Protein AF-A0A1N7RWK7-F1 (afdb_monomer_lite)

pLDDT: mean 88.1, std 8.02, range [60.34, 97.25]

Foldseek 3Di:
DKKKFKFADPDDPDDGDPHGQDIFDDFDADPVRDDDDPLRRLLVSLVVCVVPDFGAARPDQKMKIFMWDQDPVGIDGAKMWIWGHDPQWIKIWIQGPVRDIDTDGIDGHDSPHHPSRVVSSRSVSVVVVVD

Secondary structure (DSSP, 8-state):
-EEEEEEEESSTTSPP-SS-SEEEEE----TT-PPPPHHHHHHHHHHHHHTT---PPPSSSEEEEEEEEEETTEEEEEEEEEEEEETTEEEEEEEETTS-EEEEEEEE--TT--HHHHHHHHHHHHHHTT-

Structure (mmCIF, N/CA/C/O backbone):
data_AF-A0A1N7RWK7-F1
#
_entry.id   AF-A0A1N7RWK7-F1
#
loop_
_atom_site.group_PDB
_atom_site.id
_atom_site.type_symbol
_atom_site.label_atom_id
_atom_site.label_alt_id
_atom_site.label_comp_id
_atom_site.label_asym_id
_atom_site.label_entity_id
_atom_site.label_seq_id
_atom_site.pdbx_PDB_ins_code
_atom_site.Cartn_x
_atom_site.Cartn_y
_atom_site.Cartn_z
_atom_site.occupancy
_atom_site.B_iso_or_equiv
_atom_site.auth_seq_id
_atom_site.auth_comp_id
_atom_site.auth_asym_id
_atom_site.auth_atom_id
_atom_site.pdbx_PDB_model_num
ATOM 1 N N . MET A 1 1 ? -11.483 9.730 5.521 1.00 91.81 1 MET A N 1
ATOM 2 C CA . MET A 1 1 ? -11.182 9.008 4.271 1.00 91.81 1 MET A CA 1
ATOM 3 C C . MET A 1 1 ? -9.738 8.568 4.330 1.00 91.81 1 MET A C 1
ATOM 5 O O . MET A 1 1 ? -8.939 9.294 4.916 1.00 91.81 1 MET A O 1
ATOM 9 N N . LEU A 1 2 ? -9.436 7.384 3.822 1.00 95.75 2 LEU A N 1
ATOM 10 C CA . LEU A 1 2 ? -8.087 6.860 3.694 1.00 95.75 2 LEU A CA 1
ATOM 11 C C . LEU A 1 2 ? -7.597 7.116 2.265 1.00 95.75 2 LEU A C 1
ATOM 13 O O . LEU A 1 2 ? -8.353 6.895 1.321 1.00 95.75 2 LEU A O 1
ATOM 17 N N . THR A 1 3 ? -6.346 7.536 2.127 1.00 96.81 3 THR A N 1
ATOM 18 C CA . THR A 1 3 ? -5.666 7.698 0.839 1.00 96.81 3 THR A CA 1
ATOM 19 C C . THR A 1 3 ? -4.391 6.862 0.873 1.00 96.81 3 THR A C 1
ATOM 21 O O . THR A 1 3 ? -3.578 7.011 1.788 1.00 96.81 3 THR A O 1
ATOM 24 N N . ILE A 1 4 ? -4.228 5.970 -0.100 1.00 97.12 4 ILE A N 1
ATOM 25 C CA . ILE A 1 4 ? -3.063 5.103 -0.283 1.00 97.12 4 ILE A CA 1
ATOM 26 C C . ILE A 1 4 ? -2.368 5.576 -1.557 1.00 97.12 4 ILE A C 1
ATOM 28 O O . ILE A 1 4 ? -2.813 5.275 -2.662 1.00 97.12 4 ILE A O 1
ATOM 32 N N . ALA A 1 5 ? -1.302 6.353 -1.400 1.00 95.81 5 ALA A N 1
ATOM 33 C CA . ALA A 1 5 ? -0.538 6.890 -2.518 1.00 95.81 5 ALA A CA 1
ATOM 34 C C . ALA A 1 5 ? 0.744 6.076 -2.699 1.00 95.81 5 ALA A C 1
ATOM 36 O O . ALA A 1 5 ? 1.543 5.973 -1.765 1.00 95.81 5 ALA A O 1
ATOM 37 N N . ILE A 1 6 ? 0.929 5.497 -3.883 1.00 94.94 6 ILE A N 1
ATOM 38 C CA . ILE A 1 6 ? 2.100 4.692 -4.230 1.00 94.94 6 ILE A CA 1
ATOM 39 C C . ILE A 1 6 ? 3.021 5.537 -5.101 1.00 94.94 6 ILE A C 1
ATOM 41 O O . ILE A 1 6 ? 2.599 6.057 -6.128 1.00 94.94 6 ILE A O 1
ATOM 45 N N . TYR A 1 7 ? 4.272 5.677 -4.685 1.00 93.25 7 TYR A N 1
ATOM 46 C CA . TYR A 1 7 ? 5.302 6.463 -5.353 1.00 93.25 7 TYR A CA 1
ATOM 47 C C . TYR A 1 7 ? 6.438 5.560 -5.780 1.00 93.25 7 TYR A C 1
ATOM 49 O O . TYR A 1 7 ? 6.958 4.809 -4.959 1.00 93.25 7 TYR A O 1
ATOM 57 N N . ASP A 1 8 ? 6.862 5.696 -7.023 1.00 88.50 8 ASP A N 1
ATOM 58 C CA . ASP A 1 8 ? 8.070 5.048 -7.509 1.00 88.50 8 ASP A CA 1
ATOM 59 C C . ASP A 1 8 ? 9.330 5.746 -6.963 1.00 88.50 8 ASP A C 1
ATOM 61 O O . ASP A 1 8 ? 9.288 6.936 -6.607 1.00 88.50 8 ASP A O 1
ATOM 65 N N . ARG A 1 9 ? 10.436 5.001 -6.835 1.00 81.94 9 ARG A N 1
ATOM 66 C CA . ARG A 1 9 ? 11.719 5.524 -6.353 1.00 81.94 9 ARG A CA 1
ATOM 67 C C . ARG A 1 9 ? 12.916 4.863 -7.014 1.00 81.94 9 ARG A C 1
ATOM 69 O O . ARG A 1 9 ? 13.043 3.649 -7.026 1.00 81.94 9 ARG A O 1
ATOM 76 N N . ASP A 1 10 ? 13.903 5.680 -7.354 1.00 72.94 10 ASP A N 1
ATOM 77 C CA . ASP A 1 10 ? 15.186 5.175 -7.843 1.00 72.94 10 ASP A CA 1
ATOM 78 C C . ASP A 1 10 ? 15.992 4.435 -6.752 1.00 72.94 10 ASP A C 1
ATOM 80 O O . ASP A 1 10 ? 16.758 3.518 -7.060 1.00 72.94 10 ASP A O 1
ATOM 84 N N . ASP A 1 11 ? 15.839 4.807 -5.470 1.00 68.25 11 ASP A N 1
ATOM 85 C CA . ASP A 1 11 ? 16.598 4.224 -4.359 1.00 68.25 11 ASP A CA 1
ATOM 86 C C . ASP A 1 11 ? 15.897 4.246 -2.980 1.00 68.25 11 ASP A C 1
ATOM 88 O O . ASP A 1 11 ? 14.993 5.034 -2.675 1.00 68.25 11 ASP A O 1
ATOM 92 N N . LEU A 1 12 ? 16.368 3.361 -2.091 1.00 64.81 12 LEU A N 1
ATOM 93 C CA . LEU A 1 12 ? 15.988 3.327 -0.678 1.00 64.81 12 LEU A CA 1
ATOM 94 C C . LEU A 1 12 ? 16.592 4.518 0.074 1.00 64.81 12 LEU A C 1
ATOM 96 O O . LEU A 1 12 ? 17.748 4.489 0.489 1.00 64.81 12 LEU A O 1
ATOM 100 N N . GLY A 1 13 ? 15.774 5.540 0.306 1.00 60.34 13 GLY A N 1
ATOM 101 C CA . GLY A 1 13 ? 16.172 6.747 1.034 1.00 60.34 13 GLY A CA 1
ATOM 102 C C . GLY A 1 13 ? 16.034 8.022 0.210 1.00 60.34 13 GLY A C 1
ATOM 103 O O . GLY A 1 13 ? 15.968 9.100 0.799 1.00 60.34 13 GLY A O 1
ATOM 104 N N . GLY A 1 14 ? 15.884 7.900 -1.112 1.00 60.62 14 GLY A N 1
ATOM 105 C CA . GLY A 1 14 ? 15.494 9.001 -1.982 1.00 60.62 14 GLY A CA 1
ATOM 106 C C . GLY A 1 14 ? 14.145 9.597 -1.588 1.00 60.62 14 GLY A C 1
ATOM 107 O O . GLY A 1 14 ? 13.316 8.958 -0.927 1.00 60.62 14 GLY A O 1
ATOM 108 N N . ASN A 1 15 ? 13.901 10.844 -1.979 1.00 65.25 15 ASN A N 1
ATOM 109 C CA . ASN A 1 15 ? 12.556 11.400 -1.871 1.00 65.25 15 ASN A CA 1
ATOM 110 C C . ASN A 1 15 ? 11.641 10.662 -2.860 1.00 65.25 15 ASN A C 1
ATOM 112 O O . ASN A 1 15 ? 12.094 10.330 -3.954 1.00 65.25 15 ASN A O 1
ATOM 116 N N . PRO A 1 16 ? 10.376 10.383 -2.495 1.00 66.31 16 PRO A N 1
ATOM 117 C CA . PRO A 1 16 ? 9.433 9.825 -3.455 1.00 66.31 16 PRO A CA 1
ATOM 118 C C . PRO A 1 16 ? 9.324 10.756 -4.665 1.00 66.31 16 PRO A C 1
ATOM 120 O O . PRO A 1 16 ? 9.510 11.971 -4.520 1.00 66.31 16 PRO A O 1
ATOM 123 N N . SER A 1 17 ? 9.012 10.192 -5.835 1.00 67.94 17 SER A N 1
ATOM 124 C CA . SER A 1 17 ? 8.668 10.978 -7.018 1.00 67.94 17 SER A CA 1
ATOM 125 C C . SER A 1 17 ? 7.675 12.094 -6.664 1.00 67.94 17 SER A C 1
ATOM 127 O O . SER A 1 17 ? 6.836 11.954 -5.770 1.00 67.94 17 SER A O 1
ATOM 129 N N . HIS A 1 18 ? 7.762 13.231 -7.359 1.00 71.75 18 HIS A N 1
ATOM 130 C CA . HIS A 1 18 ? 6.834 14.340 -7.112 1.00 71.75 18 HIS A CA 1
ATOM 131 C C . HIS A 1 18 ? 5.370 13.940 -7.372 1.00 71.75 18 HIS A C 1
ATOM 133 O O . HIS A 1 18 ? 4.474 14.442 -6.692 1.00 71.75 18 HIS A O 1
ATOM 139 N N . GLU A 1 19 ? 5.139 13.012 -8.304 1.00 85.56 19 GLU A N 1
ATOM 140 C CA . GLU A 1 19 ? 3.819 12.482 -8.649 1.00 85.56 19 GLU A CA 1
ATOM 141 C C . GLU A 1 19 ? 3.714 10.997 -8.271 1.00 85.56 19 GLU A C 1
ATOM 143 O O . GLU A 1 19 ? 4.652 10.238 -8.535 1.00 85.56 19 GLU A O 1
ATOM 148 N N . PRO A 1 20 ? 2.607 10.565 -7.639 1.00 90.69 20 PRO A N 1
ATOM 149 C CA . PRO A 1 20 ? 2.390 9.156 -7.340 1.00 90.69 20 PRO A CA 1
ATOM 150 C C . PRO A 1 20 ? 2.168 8.356 -8.629 1.00 90.69 20 PRO A C 1
ATOM 152 O O . PRO A 1 20 ? 1.512 8.826 -9.557 1.00 90.69 20 PRO A O 1
ATOM 155 N N . LEU A 1 21 ? 2.655 7.115 -8.649 1.00 91.75 21 LEU A N 1
ATOM 156 C CA . LEU A 1 21 ? 2.344 6.123 -9.679 1.00 91.75 21 LEU A CA 1
ATOM 157 C C . LEU A 1 21 ? 0.835 5.852 -9.729 1.00 91.75 21 LEU A C 1
ATOM 159 O O . LEU A 1 21 ? 0.236 5.766 -10.799 1.00 91.75 21 LEU A O 1
ATOM 163 N N . CYS A 1 22 ? 0.219 5.735 -8.554 1.00 94.56 22 CYS A N 1
ATOM 164 C CA . CYS A 1 22 ? -1.226 5.693 -8.406 1.00 94.56 22 CYS A CA 1
ATOM 165 C C . CYS A 1 22 ? -1.652 6.137 -7.007 1.00 94.56 22 CYS A C 1
ATOM 167 O O . CYS A 1 22 ? -0.904 6.018 -6.032 1.00 94.56 22 CYS A O 1
ATOM 169 N N . GLU A 1 23 ? -2.894 6.594 -6.904 1.00 95.50 23 GLU A N 1
ATOM 170 C CA . GLU A 1 23 ? -3.531 6.936 -5.641 1.00 95.50 23 GLU A CA 1
ATOM 171 C C . GLU A 1 23 ? -4.877 6.220 -5.536 1.00 95.50 23 G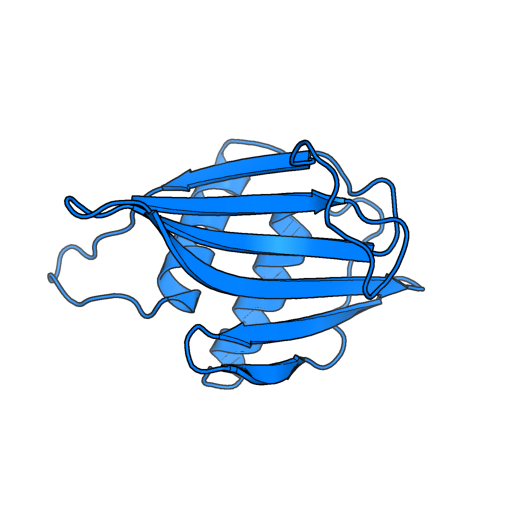LU A C 1
ATOM 173 O O . GLU A 1 23 ? -5.691 6.258 -6.459 1.00 95.50 23 GLU A O 1
ATOM 178 N N . VAL A 1 24 ? -5.095 5.544 -4.409 1.00 96.50 24 VAL A N 1
ATOM 179 C CA . VAL A 1 24 ? -6.348 4.855 -4.099 1.00 96.50 24 VAL A CA 1
ATOM 180 C C . VAL A 1 24 ? -6.978 5.528 -2.893 1.00 96.50 24 VAL A C 1
ATOM 182 O O . VAL A 1 24 ? -6.416 5.517 -1.796 1.00 96.50 24 VAL A O 1
ATOM 185 N N . GLU A 1 25 ? -8.166 6.090 -3.084 1.00 95.44 25 GLU A N 1
ATOM 186 C CA . GLU A 1 25 ? -8.942 6.699 -2.010 1.00 95.44 25 GLU A CA 1
ATOM 187 C C . GLU A 1 25 ? -10.145 5.836 -1.646 1.00 95.44 25 GLU A C 1
ATOM 189 O O . GLU A 1 25 ? -10.879 5.349 -2.507 1.00 95.44 25 GLU A O 1
ATOM 194 N N . GLY A 1 26 ? -10.368 5.649 -0.348 1.00 93.88 26 GLY A N 1
ATOM 195 C CA . GLY A 1 26 ? -11.448 4.801 0.127 1.00 93.88 26 GLY A CA 1
ATOM 196 C C . GLY A 1 26 ? -11.738 4.941 1.612 1.00 93.88 26 GLY A C 1
ATOM 197 O O . GLY A 1 26 ? -11.039 5.604 2.375 1.00 93.88 26 GLY A O 1
ATOM 198 N N . CYS A 1 27 ? -12.832 4.327 2.035 1.00 91.62 27 CYS A N 1
ATOM 199 C CA . CYS A 1 27 ? -13.223 4.222 3.432 1.00 91.62 27 CYS A CA 1
ATOM 200 C C . CYS A 1 27 ? -14.007 2.925 3.586 1.00 91.62 27 CYS A C 1
ATOM 202 O O . CYS A 1 27 ? -14.903 2.659 2.781 1.00 91.62 27 CYS A O 1
ATOM 204 N N . VAL A 1 28 ? -13.693 2.137 4.611 1.00 91.94 28 VAL A N 1
ATOM 205 C CA . VAL A 1 28 ? -14.406 0.887 4.882 1.00 91.94 28 VAL A CA 1
ATOM 206 C C . VAL A 1 28 ? -14.977 0.946 6.287 1.00 91.94 28 VAL A C 1
ATOM 208 O O . VAL A 1 28 ? -14.267 1.167 7.264 1.00 91.94 28 VAL A O 1
ATOM 211 N N . VAL A 1 29 ? -16.289 0.743 6.385 1.00 88.25 29 VAL A N 1
ATOM 212 C CA . VAL A 1 29 ? -17.021 0.734 7.652 1.00 88.25 29 VAL A CA 1
ATOM 213 C C . VAL A 1 29 ? -17.732 -0.605 7.771 1.00 88.25 29 VAL A C 1
ATOM 215 O O . VAL A 1 29 ? -18.458 -1.003 6.861 1.00 88.25 29 VAL A O 1
ATOM 218 N N . ARG A 1 30 ? -17.521 -1.315 8.884 1.00 88.00 30 ARG A N 1
ATOM 219 C CA . ARG A 1 30 ? -18.242 -2.561 9.157 1.00 88.00 30 ARG A CA 1
ATOM 220 C C . ARG A 1 30 ? -19.694 -2.259 9.533 1.00 88.00 30 ARG A C 1
ATOM 222 O O . ARG A 1 30 ? -19.971 -1.279 10.225 1.00 88.00 30 ARG A O 1
ATOM 229 N N . HIS A 1 31 ? -20.619 -3.124 9.118 1.00 88.12 31 HIS A N 1
ATOM 230 C CA . HIS A 1 31 ? -22.046 -2.985 9.441 1.00 88.12 31 HIS A CA 1
ATOM 231 C C . HIS A 1 31 ? -22.341 -3.067 10.946 1.00 88.12 31 HIS A C 1
ATOM 233 O O . HIS A 1 31 ? -23.294 -2.450 11.410 1.00 88.12 31 HIS A O 1
ATOM 239 N N . ASP A 1 32 ? -21.520 -3.797 11.702 1.00 90.56 32 ASP A N 1
ATOM 240 C CA . ASP A 1 32 ? -21.608 -3.912 13.163 1.00 90.56 32 ASP A CA 1
ATOM 241 C C . ASP A 1 32 ? -21.054 -2.681 13.908 1.00 90.56 32 ASP A C 1
ATOM 243 O O . ASP A 1 32 ? -21.147 -2.599 15.132 1.00 90.56 32 ASP A O 1
ATOM 247 N N . GLY A 1 33 ? -20.481 -1.713 13.184 1.00 81.75 33 GLY A N 1
ATOM 248 C CA . GLY A 1 33 ? -19.868 -0.513 13.745 1.00 81.75 33 GLY A CA 1
ATOM 249 C C . GLY A 1 33 ? -18.492 -0.736 14.380 1.00 81.75 33 GLY A C 1
ATOM 250 O O . GLY A 1 33 ? -17.897 0.231 14.867 1.00 81.75 33 GLY A O 1
ATOM 251 N N . GLN A 1 34 ? -17.949 -1.959 14.366 1.00 87.44 34 GLN A N 1
ATOM 252 C CA . GLN A 1 34 ? -16.600 -2.214 14.858 1.00 87.44 34 GLN A CA 1
ATOM 253 C C . GLN A 1 34 ? -15.577 -1.566 13.919 1.00 87.44 34 GLN A C 1
ATOM 255 O O . GLN A 1 34 ? -15.643 -1.684 12.693 1.00 87.44 34 GLN A O 1
ATOM 260 N N . ARG A 1 35 ? -14.608 -0.857 14.504 1.00 86.44 35 ARG A N 1
ATOM 261 C CA . ARG A 1 35 ? -13.537 -0.222 13.735 1.00 86.44 35 ARG A CA 1
ATOM 262 C C . ARG A 1 35 ? -12.528 -1.269 13.278 1.00 86.44 35 ARG A C 1
ATOM 264 O O . ARG A 1 35 ? -12.114 -2.108 14.073 1.00 86.44 35 ARG A O 1
ATOM 271 N N . LEU A 1 36 ? -12.138 -1.170 12.012 1.00 90.88 36 LEU A N 1
ATOM 272 C CA . LEU A 1 36 ? -10.982 -1.871 11.463 1.00 90.88 36 LEU A CA 1
ATOM 273 C C . LEU A 1 36 ? -9.698 -1.248 12.023 1.00 90.88 36 LEU A C 1
ATOM 275 O O . LEU A 1 36 ? -9.652 -0.035 12.267 1.00 90.88 36 LEU A O 1
ATOM 279 N N . SER A 1 37 ? -8.658 -2.060 12.202 1.00 90.50 37 SER A N 1
ATOM 280 C CA . SER A 1 37 ? -7.299 -1.538 12.348 1.00 90.50 37 SER A CA 1
ATOM 281 C C . SER A 1 37 ? -6.879 -0.799 11.070 1.00 90.50 37 SER A C 1
ATOM 283 O O . SER A 1 37 ? -7.505 -0.940 10.016 1.00 90.50 37 SER A O 1
ATOM 285 N N . LEU A 1 38 ? -5.806 -0.003 11.140 1.00 90.31 38 LEU A N 1
ATOM 286 C CA . LEU A 1 38 ? -5.307 0.716 9.965 1.00 90.31 38 LEU A CA 1
ATOM 287 C C . LEU A 1 38 ? -4.975 -0.249 8.819 1.00 90.31 38 LEU A C 1
ATOM 289 O O . LEU A 1 38 ? -5.412 -0.029 7.693 1.00 90.31 38 LEU A O 1
ATOM 293 N N . LEU A 1 39 ? -4.231 -1.319 9.110 1.00 91.69 39 LEU A N 1
ATOM 294 C CA . LEU A 1 39 ? -3.825 -2.294 8.102 1.00 91.69 39 LEU A CA 1
ATOM 295 C C . LEU A 1 39 ? -5.014 -3.103 7.581 1.00 91.69 39 LEU A C 1
ATOM 297 O O . LEU A 1 39 ? -5.093 -3.349 6.380 1.00 91.69 39 LEU A O 1
ATOM 301 N N . GLU A 1 40 ? -5.977 -3.455 8.437 1.00 93.56 40 GLU A N 1
ATOM 302 C CA . GLU A 1 40 ? -7.213 -4.105 7.992 1.00 93.56 40 GLU A CA 1
ATOM 303 C C . GLU A 1 40 ? -8.030 -3.206 7.046 1.00 93.56 40 GLU A C 1
ATOM 305 O O . GLU A 1 40 ? -8.557 -3.686 6.042 1.00 93.56 40 GLU A O 1
ATOM 310 N N . GLU A 1 41 ? -8.130 -1.903 7.337 1.00 94.81 41 GLU A N 1
ATOM 311 C CA . GLU A 1 41 ? -8.821 -0.939 6.472 1.00 94.81 41 GLU A CA 1
ATOM 312 C C . GLU A 1 41 ? -8.094 -0.771 5.132 1.00 94.81 41 GLU A C 1
ATOM 314 O O . GLU A 1 41 ? -8.732 -0.863 4.085 1.00 94.81 41 GLU A O 1
ATOM 319 N N . VAL A 1 42 ? -6.764 -0.609 5.151 1.00 95.31 42 VAL A N 1
ATOM 320 C CA . VAL A 1 42 ? -5.917 -0.560 3.944 1.00 95.31 42 VAL A CA 1
ATOM 321 C C . VAL A 1 42 ? -6.121 -1.814 3.093 1.00 95.31 42 VAL A C 1
ATOM 323 O O . VAL A 1 42 ? -6.370 -1.709 1.894 1.00 95.31 42 VAL A O 1
ATOM 326 N N . CYS A 1 43 ? -6.073 -2.995 3.717 1.00 95.88 43 CYS A N 1
ATOM 327 C CA . CYS A 1 43 ? -6.278 -4.282 3.056 1.00 95.88 43 CYS A CA 1
ATOM 328 C C . CYS A 1 43 ? -7.622 -4.315 2.322 1.00 95.88 43 CYS A C 1
ATOM 330 O O . CYS A 1 43 ? -7.674 -4.638 1.138 1.00 95.88 43 CYS A O 1
ATOM 332 N N . LYS A 1 44 ? -8.705 -3.902 2.989 1.00 96.12 44 LYS A N 1
ATOM 333 C CA . LYS A 1 44 ? -10.046 -3.893 2.391 1.00 96.12 44 LYS A CA 1
ATOM 334 C C . LYS A 1 44 ? -10.195 -2.868 1.270 1.00 96.12 44 LYS A C 1
ATOM 336 O O . LYS A 1 44 ? -10.822 -3.181 0.262 1.00 96.12 44 LYS A O 1
ATOM 341 N N . VAL A 1 45 ? -9.612 -1.677 1.412 1.00 96.50 45 VAL A N 1
ATOM 342 C CA . VAL A 1 45 ? -9.613 -0.663 0.345 1.00 96.50 45 VAL A CA 1
ATOM 343 C C . VAL A 1 45 ? -8.887 -1.183 -0.899 1.00 96.50 45 VAL A C 1
ATOM 345 O O . VAL A 1 45 ? -9.409 -1.046 -2.003 1.00 96.50 45 VAL A O 1
ATOM 348 N N . LEU A 1 46 ? -7.728 -1.825 -0.731 1.00 97.25 46 LEU A N 1
ATOM 349 C CA . LEU A 1 46 ? -6.971 -2.404 -1.843 1.00 97.25 46 LEU A CA 1
ATOM 350 C C . LEU A 1 46 ? -7.692 -3.595 -2.483 1.00 97.25 46 LEU A C 1
ATOM 352 O O . LEU A 1 46 ? -7.748 -3.666 -3.704 1.00 97.25 46 LEU A O 1
ATOM 356 N N . GLU A 1 47 ? -8.308 -4.485 -1.697 1.00 96.75 47 GLU A N 1
ATOM 357 C CA . GLU A 1 47 ? -9.139 -5.574 -2.237 1.00 96.75 47 GLU A CA 1
ATOM 358 C C . GLU A 1 47 ? -10.284 -5.036 -3.105 1.00 96.75 47 GLU A C 1
ATOM 360 O O . GLU A 1 47 ? -10.525 -5.543 -4.197 1.00 96.75 47 GLU A O 1
ATOM 365 N N . MET A 1 48 ? -10.961 -3.974 -2.657 1.00 95.38 48 MET A N 1
ATOM 366 C CA . MET A 1 48 ? -12.021 -3.327 -3.437 1.00 95.38 48 MET A CA 1
ATOM 367 C C . MET A 1 48 ? -11.495 -2.598 -4.680 1.00 95.38 48 MET A C 1
ATOM 369 O O . MET A 1 48 ? -12.222 -2.478 -5.666 1.00 95.38 48 MET A O 1
ATOM 373 N N . CYS A 1 49 ? -10.269 -2.075 -4.627 1.00 96.12 49 CYS A N 1
ATOM 374 C CA . CYS A 1 49 ? -9.612 -1.452 -5.770 1.00 96.12 49 CYS A CA 1
ATOM 375 C C . CYS A 1 49 ? -9.295 -2.499 -6.842 1.00 96.12 49 CYS A C 1
ATOM 377 O O . CYS A 1 49 ? -9.752 -2.348 -7.971 1.00 96.12 49 CYS A O 1
ATOM 379 N N . LEU A 1 50 ? -8.616 -3.585 -6.465 1.00 95.94 50 LEU A N 1
ATOM 380 C CA . LEU A 1 50 ? -8.176 -4.647 -7.375 1.00 95.94 50 LEU A CA 1
ATOM 381 C C . LEU A 1 50 ? -9.331 -5.446 -7.995 1.00 95.94 50 LEU A C 1
ATOM 383 O O . LEU A 1 50 ? -9.181 -6.001 -9.078 1.00 95.94 50 LEU A O 1
ATOM 387 N N . ASP A 1 51 ? -10.500 -5.473 -7.353 1.00 95.69 51 ASP A N 1
ATOM 388 C CA . ASP A 1 51 ? -11.721 -6.047 -7.939 1.00 95.69 51 ASP A CA 1
ATOM 389 C C . ASP A 1 51 ? -12.194 -5.286 -9.194 1.00 95.69 51 ASP A C 1
ATOM 391 O O . ASP A 1 51 ? -12.870 -5.846 -10.055 1.00 95.69 51 ASP A O 1
ATOM 395 N N . LYS A 1 52 ? -11.855 -3.995 -9.311 1.00 93.44 52 LYS A N 1
ATOM 396 C CA . LYS A 1 52 ? -12.422 -3.093 -10.331 1.00 93.44 52 LYS A CA 1
ATOM 397 C C . LYS A 1 52 ? -11.394 -2.415 -11.219 1.00 93.44 52 LYS A C 1
ATOM 399 O O . LYS A 1 52 ? -11.740 -1.976 -12.315 1.00 93.44 52 LYS A O 1
ATOM 404 N N . TYR A 1 53 ? -10.171 -2.280 -10.734 1.00 93.94 53 TYR A N 1
ATOM 405 C CA . TYR A 1 53 ? -9.134 -1.477 -11.349 1.00 93.94 53 TYR A CA 1
ATOM 406 C C . TYR A 1 53 ? -7.812 -2.231 -11.305 1.00 93.94 53 TYR A C 1
ATOM 408 O O . TYR A 1 53 ? -7.452 -2.810 -10.284 1.00 93.94 53 TYR A O 1
ATOM 416 N N . SER A 1 54 ? -7.074 -2.158 -12.405 1.00 91.56 54 SER A N 1
ATOM 417 C CA . SER A 1 54 ? -5.647 -2.465 -12.414 1.00 91.56 54 SER A CA 1
ATOM 418 C C . SER A 1 54 ? -4.866 -1.200 -12.087 1.00 91.56 54 SER A C 1
ATOM 420 O O . SER A 1 54 ? -5.282 -0.092 -12.444 1.00 91.56 54 SER A O 1
ATOM 422 N N . THR A 1 55 ? -3.725 -1.362 -11.432 1.00 93.38 55 THR A N 1
ATOM 423 C CA . THR A 1 55 ? -2.763 -0.276 -11.225 1.00 93.38 55 THR A CA 1
ATOM 424 C C . THR A 1 55 ? -1.552 -0.454 -12.140 1.00 93.38 55 THR A C 1
ATOM 426 O O . THR A 1 55 ? -1.380 -1.520 -12.731 1.00 93.38 55 THR A O 1
ATOM 429 N N . PRO A 1 56 ? -0.727 0.582 -12.349 1.00 92.44 56 PRO A N 1
ATOM 430 C CA . PRO A 1 56 ? 0.514 0.406 -13.088 1.00 92.44 56 PRO A CA 1
ATOM 431 C C . PRO A 1 56 ? 1.475 -0.529 -12.343 1.00 92.44 56 PRO A C 1
ATOM 433 O O . PRO A 1 56 ? 1.562 -0.494 -11.113 1.00 92.44 56 PRO A O 1
ATOM 436 N N . THR A 1 57 ? 2.241 -1.320 -13.088 1.00 91.31 57 THR A N 1
ATOM 437 C CA . THR A 1 57 ? 3.407 -2.032 -12.551 1.00 91.31 57 THR A CA 1
ATOM 438 C C . THR A 1 57 ? 4.485 -1.011 -12.161 1.00 91.31 57 THR A C 1
ATOM 440 O O . THR A 1 57 ? 4.725 -0.074 -12.934 1.00 91.31 57 THR A O 1
ATOM 443 N N . PRO A 1 58 ? 5.135 -1.144 -10.989 1.00 87.25 58 PRO A N 1
ATOM 444 C CA . PRO A 1 58 ? 6.250 -0.280 -10.620 1.00 87.25 58 PRO A CA 1
ATOM 445 C C . PRO A 1 58 ? 7.370 -0.367 -11.670 1.00 87.25 58 PRO A C 1
ATOM 447 O O . PRO A 1 58 ? 7.792 -1.472 -12.013 1.00 87.25 58 PRO A O 1
ATOM 450 N N . PRO A 1 59 ? 7.854 0.763 -12.212 1.00 85.62 59 PRO A N 1
ATOM 451 C CA . PRO A 1 59 ? 8.926 0.747 -13.205 1.00 85.62 59 PRO A CA 1
ATOM 452 C C . PRO A 1 59 ? 10.298 0.463 -12.577 1.00 85.62 59 PRO A C 1
ATOM 454 O O . PRO A 1 59 ? 11.231 0.104 -13.298 1.00 85.62 59 PRO A O 1
ATOM 457 N N . THR A 1 60 ? 10.429 0.617 -11.257 1.00 86.19 60 THR A N 1
ATOM 458 C CA . THR A 1 60 ? 11.644 0.300 -10.510 1.00 86.19 60 THR A CA 1
ATOM 459 C C . THR A 1 60 ? 11.392 -0.739 -9.419 1.00 86.19 60 THR A C 1
ATOM 461 O O . THR A 1 60 ? 10.268 -1.005 -8.991 1.00 86.19 60 THR A O 1
ATOM 464 N N . ASP A 1 61 ? 12.494 -1.294 -8.925 1.00 87.62 61 ASP A N 1
ATOM 465 C CA . ASP A 1 61 ? 12.530 -2.243 -7.817 1.00 87.62 61 ASP A CA 1
ATOM 466 C C . ASP A 1 61 ? 12.198 -1.601 -6.456 1.00 87.62 61 ASP A C 1
ATOM 468 O O . ASP A 1 61 ? 12.057 -2.319 -5.467 1.00 87.62 61 ASP A O 1
ATOM 472 N N . CYS A 1 62 ? 12.132 -0.268 -6.348 1.00 88.38 62 CYS A N 1
ATOM 473 C CA . CYS A 1 62 ? 11.933 0.426 -5.076 1.00 88.38 62 CYS A CA 1
ATOM 474 C C . CYS A 1 62 ? 10.730 1.364 -5.154 1.00 88.38 62 CYS A C 1
ATOM 476 O O . CYS A 1 62 ? 10.632 2.214 -6.026 1.00 88.38 62 CYS A O 1
ATOM 478 N N . PHE A 1 63 ? 9.818 1.277 -4.193 1.00 89.75 63 PHE A N 1
ATOM 479 C CA . PHE A 1 63 ? 8.689 2.202 -4.149 1.00 89.75 63 PHE A CA 1
ATOM 480 C C . PHE A 1 63 ? 8.208 2.429 -2.724 1.00 89.75 63 PHE A C 1
ATOM 482 O O . PHE A 1 63 ? 8.477 1.651 -1.808 1.00 89.75 63 PHE A O 1
ATOM 489 N N . THR A 1 64 ? 7.505 3.536 -2.523 1.00 92.88 64 THR A N 1
ATOM 490 C CA . THR A 1 64 ? 6.995 3.949 -1.220 1.00 92.88 64 THR A CA 1
ATOM 491 C C . THR A 1 64 ? 5.498 4.126 -1.266 1.00 92.88 64 THR A C 1
ATOM 493 O O . THR A 1 64 ? 4.962 4.835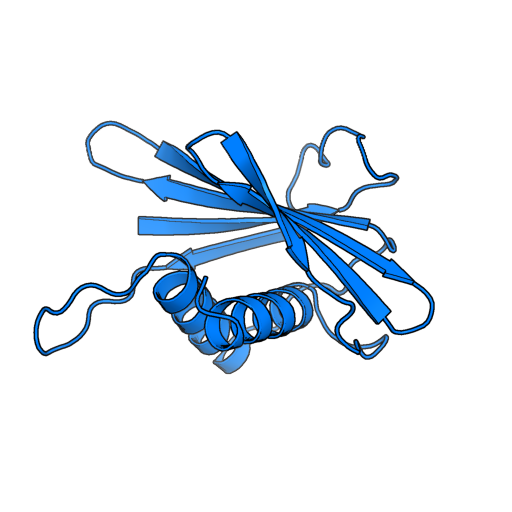 -2.111 1.00 92.88 64 THR A O 1
ATOM 496 N N . VAL A 1 65 ? 4.830 3.564 -0.272 1.00 94.00 65 VAL A N 1
ATOM 497 C CA . VAL A 1 65 ? 3.416 3.783 -0.010 1.00 94.00 65 VAL A CA 1
ATOM 498 C C . VAL A 1 65 ? 3.280 4.781 1.124 1.00 94.00 65 VAL A C 1
ATOM 500 O O . VAL A 1 65 ? 3.790 4.565 2.224 1.00 94.00 65 VAL A O 1
ATOM 503 N N . LEU A 1 66 ? 2.564 5.869 0.872 1.00 93.94 66 LEU A N 1
ATOM 504 C CA . LEU A 1 66 ? 2.136 6.804 1.900 1.00 93.94 66 LEU A CA 1
ATOM 505 C C . LEU A 1 66 ? 0.658 6.573 2.184 1.00 93.94 66 LEU A C 1
ATOM 507 O O . LEU A 1 66 ? -0.187 6.742 1.305 1.00 93.94 66 LEU A O 1
ATOM 511 N N . ILE A 1 67 ? 0.354 6.218 3.427 1.00 94.88 67 ILE A N 1
ATOM 512 C CA . ILE A 1 67 ? -1.011 6.031 3.897 1.00 94.88 67 ILE A CA 1
ATOM 513 C C . ILE A 1 67 ? -1.391 7.278 4.679 1.00 94.88 67 ILE A C 1
ATOM 515 O O . ILE A 1 67 ? -0.807 7.591 5.720 1.00 94.88 67 ILE A O 1
ATOM 519 N N . LYS A 1 68 ? -2.377 8.003 4.162 1.00 95.06 68 LYS A N 1
ATOM 520 C CA . LYS A 1 68 ? -2.869 9.252 4.734 1.00 95.06 68 LYS A CA 1
ATOM 521 C C . LYS A 1 68 ? -4.313 9.092 5.180 1.00 95.06 68 LYS A C 1
ATOM 523 O O . LYS A 1 68 ? -5.083 8.332 4.593 1.00 95.06 68 LYS A O 1
ATOM 528 N N . ARG A 1 69 ? -4.699 9.835 6.215 1.00 94.25 69 ARG A N 1
ATOM 529 C CA . ARG A 1 69 ? -6.077 9.898 6.697 1.00 94.25 69 ARG A CA 1
ATOM 530 C C . ARG A 1 69 ? -6.566 11.337 6.685 1.00 94.25 69 ARG A C 1
ATOM 532 O O . ARG A 1 69 ? -6.067 12.190 7.412 1.00 94.25 69 ARG A O 1
ATOM 539 N N . SER A 1 70 ? -7.591 11.595 5.885 1.00 93.06 70 SER A N 1
ATOM 540 C CA . SER A 1 70 ? -8.284 12.881 5.862 1.00 93.06 70 SER A CA 1
ATOM 541 C C . SER A 1 70 ? -9.413 12.900 6.885 1.00 93.06 70 SER A C 1
ATOM 543 O O . SER A 1 70 ? -10.315 12.047 6.876 1.00 93.06 70 SER A O 1
ATOM 545 N N . ARG A 1 71 ? -9.364 13.906 7.759 1.00 89.69 71 ARG A N 1
ATOM 546 C CA . ARG A 1 71 ? -10.362 14.253 8.777 1.00 89.69 71 ARG A CA 1
ATOM 547 C C . ARG A 1 71 ? -10.826 15.696 8.564 1.00 89.69 71 ARG A C 1
ATOM 549 O O . ARG A 1 71 ? -10.278 16.427 7.747 1.00 89.69 71 ARG A O 1
ATOM 556 N N . ARG A 1 72 ? -11.810 16.146 9.353 1.00 88.69 72 ARG A N 1
ATOM 557 C CA . ARG A 1 72 ? -12.253 17.557 9.336 1.00 88.69 72 ARG A CA 1
ATOM 558 C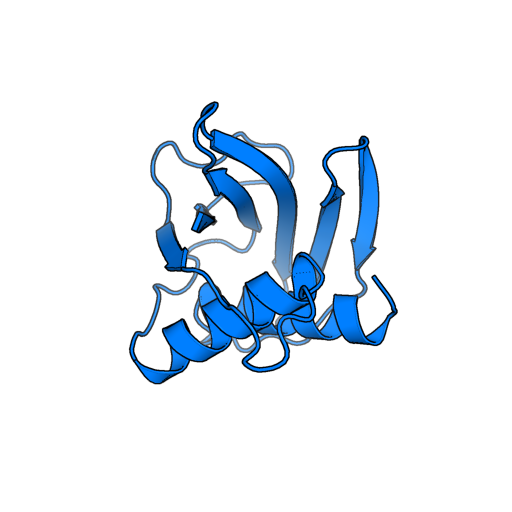 C . ARG A 1 72 ? -11.121 18.546 9.643 1.00 88.69 72 ARG A C 1
ATOM 560 O O . ARG A 1 72 ? -11.177 19.677 9.186 1.00 88.69 72 ARG A O 1
ATOM 567 N N . SER A 1 73 ? -10.124 18.121 10.418 1.00 89.69 73 SER A N 1
ATOM 568 C CA . SER A 1 73 ? -8.960 18.919 10.816 1.00 89.69 73 SER A CA 1
ATOM 569 C C . SER A 1 73 ? -7.843 18.968 9.768 1.00 89.69 73 SER A C 1
ATOM 571 O O . SER A 1 73 ? -6.869 19.682 9.982 1.00 89.69 73 SER A O 1
ATOM 573 N N . GLY A 1 74 ? -7.956 18.220 8.666 1.00 91.88 74 GLY A N 1
ATOM 574 C CA . GLY A 1 74 ? -6.924 18.115 7.635 1.00 91.88 74 GLY A CA 1
ATOM 575 C C . GLY A 1 74 ? -6.528 16.671 7.329 1.00 91.88 74 GLY A C 1
ATOM 576 O O . GLY A 1 74 ? -7.186 15.722 7.763 1.00 91.88 74 GLY A O 1
ATOM 577 N N . THR A 1 75 ? -5.452 16.521 6.559 1.00 91.50 75 THR A N 1
ATOM 578 C CA . THR A 1 75 ? -4.890 15.227 6.151 1.00 91.50 75 THR A CA 1
ATOM 579 C C . THR A 1 75 ? -3.617 14.947 6.938 1.00 91.50 75 THR A C 1
ATOM 581 O O . THR A 1 75 ? -2.691 15.753 6.917 1.00 91.50 75 THR A O 1
ATOM 584 N N . GLU A 1 76 ? -3.570 13.800 7.610 1.00 92.94 76 GLU A N 1
ATOM 585 C CA . GLU A 1 76 ? -2.424 13.344 8.403 1.00 92.94 76 GLU A CA 1
ATOM 586 C C . GLU A 1 76 ? -1.766 12.122 7.738 1.00 92.94 76 GLU A C 1
ATOM 588 O O . GLU A 1 76 ? -2.460 11.297 7.138 1.00 92.94 76 GLU A O 1
ATOM 593 N N . LEU A 1 77 ? -0.438 12.000 7.815 1.00 91.31 77 LEU A N 1
ATOM 594 C CA . LEU A 1 77 ? 0.272 10.779 7.421 1.00 91.31 77 LEU A CA 1
ATOM 595 C C . LEU A 1 77 ? 0.211 9.797 8.594 1.00 91.31 77 LEU A C 1
ATOM 597 O O . LEU A 1 77 ? 0.739 10.099 9.658 1.00 91.31 77 LEU A O 1
ATOM 601 N N . VAL A 1 78 ? -0.409 8.634 8.396 1.0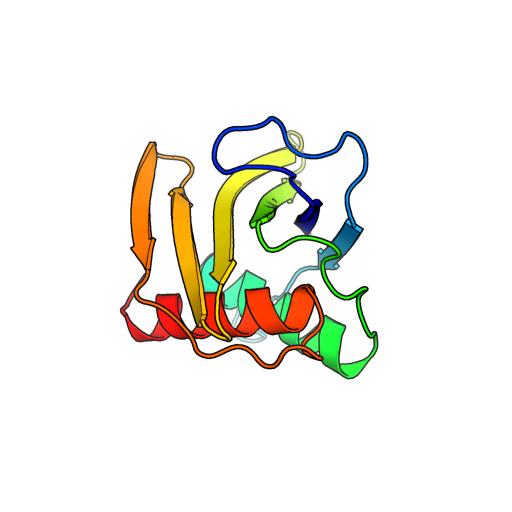0 92.56 78 VAL A N 1
ATOM 602 C CA . VAL A 1 78 ? -0.596 7.635 9.466 1.00 92.56 78 VAL A CA 1
ATOM 603 C C . VAL A 1 78 ? 0.390 6.474 9.372 1.00 92.56 78 VAL A C 1
ATOM 605 O O . VAL A 1 78 ? 0.725 5.859 10.383 1.00 92.56 78 VAL A O 1
ATOM 608 N N . ALA A 1 79 ? 0.864 6.169 8.164 1.00 91.81 79 ALA A N 1
ATOM 609 C CA . ALA A 1 79 ? 1.900 5.173 7.946 1.00 91.81 79 ALA A CA 1
ATOM 610 C C . ALA A 1 79 ? 2.648 5.429 6.636 1.00 91.81 79 ALA A C 1
ATOM 612 O O . ALA A 1 79 ? 2.102 5.975 5.672 1.00 91.81 79 ALA A O 1
ATOM 613 N N . ARG A 1 80 ? 3.899 4.985 6.599 1.00 92.62 80 ARG A N 1
ATOM 614 C CA . ARG A 1 80 ? 4.736 4.910 5.406 1.00 92.62 80 ARG A CA 1
ATOM 615 C C . ARG A 1 80 ? 5.275 3.493 5.281 1.00 92.62 80 ARG A C 1
ATOM 617 O O . ARG A 1 80 ? 5.766 2.942 6.257 1.00 92.62 80 ARG A O 1
ATOM 624 N N . ILE A 1 81 ? 5.197 2.920 4.091 1.00 91.44 81 ILE A N 1
ATOM 625 C CA . ILE A 1 81 ? 5.756 1.604 3.785 1.00 91.44 81 ILE A CA 1
ATOM 626 C C . ILE A 1 81 ? 6.775 1.808 2.674 1.00 91.44 81 ILE A C 1
ATOM 628 O O . ILE A 1 81 ? 6.405 2.232 1.585 1.00 91.44 81 ILE A O 1
ATOM 632 N N . ASP A 1 82 ? 8.041 1.528 2.945 1.00 91.06 82 ASP A N 1
ATOM 633 C CA . ASP A 1 82 ? 9.082 1.508 1.918 1.00 91.06 82 ASP A CA 1
ATOM 634 C C . ASP A 1 82 ? 9.321 0.063 1.488 1.00 91.06 82 ASP A C 1
ATOM 636 O O . ASP A 1 82 ? 9.461 -0.821 2.335 1.00 91.06 82 ASP A O 1
ATOM 640 N N . LEU A 1 83 ? 9.323 -0.174 0.180 1.00 89.75 83 LEU A N 1
ATOM 641 C CA . LEU A 1 83 ? 9.345 -1.496 -0.436 1.00 89.75 83 LEU A CA 1
ATOM 642 C C . LEU A 1 83 ? 10.561 -1.629 -1.342 1.00 89.75 83 LEU A C 1
ATOM 644 O O . LEU A 1 83 ? 10.910 -0.694 -2.063 1.00 89.75 83 LEU A O 1
ATOM 648 N N . VAL A 1 84 ? 11.174 -2.813 -1.319 1.00 90.06 84 VAL A N 1
ATOM 649 C CA . VAL A 1 84 ? 12.195 -3.221 -2.289 1.00 90.06 84 VAL A CA 1
ATOM 650 C C . VAL A 1 84 ? 11.872 -4.595 -2.828 1.00 90.06 84 VAL A C 1
ATOM 652 O O . VAL A 1 84 ? 12.030 -5.584 -2.109 1.00 90.06 84 VAL A O 1
ATOM 655 N N . ALA A 1 85 ? 11.477 -4.639 -4.093 1.00 87.38 85 ALA A N 1
ATOM 656 C CA . ALA A 1 85 ? 11.300 -5.833 -4.895 1.00 87.38 85 ALA A CA 1
ATOM 657 C C . ALA A 1 85 ? 12.616 -6.167 -5.611 1.00 87.38 85 ALA A C 1
ATOM 659 O O . ALA A 1 85 ? 13.082 -5.410 -6.444 1.00 87.38 85 ALA A O 1
ATOM 660 N N . ARG A 1 86 ? 13.258 -7.291 -5.287 1.00 84.75 86 ARG A N 1
ATOM 661 C CA . ARG A 1 86 ? 14.444 -7.798 -5.998 1.00 84.75 86 ARG A CA 1
ATOM 662 C C . ARG A 1 86 ? 14.361 -9.304 -6.151 1.00 84.75 86 ARG A C 1
ATOM 664 O O . ARG A 1 86 ? 14.076 -10.009 -5.186 1.00 84.75 86 ARG A O 1
ATOM 671 N N . ASN A 1 87 ? 14.688 -9.813 -7.338 1.00 83.00 87 ASN A N 1
ATOM 672 C CA . ASN A 1 87 ? 14.714 -11.252 -7.630 1.00 83.00 87 ASN A CA 1
ATOM 673 C C . ASN A 1 87 ? 13.385 -11.965 -7.282 1.00 83.00 87 ASN A C 1
ATOM 675 O O . ASN A 1 87 ? 13.397 -13.033 -6.667 1.00 83.00 87 ASN A O 1
ATOM 679 N N . GLY A 1 88 ? 12.242 -11.349 -7.613 1.00 82.88 88 GLY A N 1
ATOM 680 C CA . GLY A 1 88 ? 10.906 -11.893 -7.318 1.00 82.88 88 GLY A CA 1
ATOM 681 C C . GLY A 1 88 ? 10.556 -11.929 -5.825 1.00 82.88 88 GLY A C 1
ATOM 682 O O . GLY A 1 88 ? 9.751 -12.753 -5.384 1.00 82.88 88 GLY A O 1
ATOM 683 N N . ARG A 1 89 ? 11.218 -11.102 -5.008 1.00 86.25 89 ARG A N 1
ATOM 684 C CA . ARG A 1 89 ? 10.988 -11.001 -3.565 1.00 86.25 89 ARG A CA 1
ATOM 685 C C . ARG A 1 89 ? 10.925 -9.552 -3.123 1.00 86.25 89 ARG A C 1
ATOM 687 O O . ARG A 1 89 ? 11.828 -8.787 -3.438 1.00 86.25 89 ARG A O 1
ATOM 694 N N . THR A 1 90 ? 9.940 -9.221 -2.303 1.00 86.62 90 THR A N 1
ATOM 695 C CA . THR A 1 90 ? 9.725 -7.864 -1.804 1.00 86.62 90 THR A CA 1
ATOM 696 C C . THR A 1 90 ? 9.901 -7.799 -0.304 1.00 86.62 90 THR A C 1
ATOM 698 O O . THR A 1 90 ? 9.174 -8.455 0.435 1.00 86.62 90 THR A O 1
ATOM 701 N N . ASN A 1 91 ? 10.863 -7.000 0.149 1.00 87.50 91 ASN A N 1
ATOM 702 C CA . ASN A 1 91 ? 11.011 -6.639 1.557 1.00 87.50 91 ASN A CA 1
ATOM 703 C C . ASN A 1 91 ? 10.297 -5.314 1.810 1.00 87.50 91 ASN A C 1
ATOM 705 O O . ASN A 1 91 ? 10.288 -4.452 0.931 1.00 87.50 91 ASN A O 1
ATOM 709 N N . ALA A 1 92 ? 9.751 -5.138 3.011 1.00 88.94 92 ALA A N 1
ATOM 710 C CA . ALA A 1 92 ? 9.139 -3.876 3.407 1.00 88.94 92 ALA A CA 1
ATOM 711 C C . ALA A 1 92 ? 9.697 -3.373 4.736 1.00 88.94 92 ALA A C 1
ATOM 713 O O . ALA A 1 92 ? 9.993 -4.161 5.634 1.00 88.94 92 ALA A O 1
ATOM 714 N N . SER A 1 93 ? 9.776 -2.057 4.885 1.00 88.50 93 SER A N 1
ATOM 715 C CA . SER A 1 93 ? 9.887 -1.399 6.183 1.00 88.50 93 SER A CA 1
ATOM 716 C C . SER A 1 93 ? 8.684 -0.493 6.391 1.00 88.50 93 SER A C 1
ATOM 718 O O . SER A 1 93 ? 8.417 0.379 5.563 1.00 88.50 93 SER A O 1
ATOM 720 N N . VAL A 1 94 ? 7.967 -0.694 7.492 1.00 87.69 94 VAL A N 1
ATOM 721 C CA . VAL A 1 94 ? 6.801 0.110 7.862 1.00 87.69 94 VAL A CA 1
ATOM 722 C C . VAL A 1 94 ? 7.193 1.094 8.943 1.00 87.69 94 VAL A C 1
ATOM 724 O O . VAL A 1 94 ? 7.636 0.681 10.007 1.00 87.69 94 VAL A O 1
ATOM 727 N N . LEU A 1 95 ? 6.989 2.378 8.681 1.00 87.56 95 LEU A N 1
ATOM 728 C CA . LEU A 1 95 ? 7.087 3.457 9.651 1.00 87.56 95 LEU A CA 1
ATOM 729 C C . LEU A 1 95 ? 5.677 3.918 10.025 1.00 87.56 95 LEU A C 1
ATOM 731 O O . LEU A 1 95 ? 4.944 4.440 9.180 1.00 87.56 95 LEU A O 1
ATOM 735 N N . LEU A 1 96 ? 5.299 3.732 11.285 1.00 83.75 96 LEU A N 1
ATOM 736 C CA . LEU A 1 96 ? 4.019 4.201 11.821 1.00 83.75 96 LEU A CA 1
ATOM 737 C C . LEU A 1 96 ? 4.132 5.639 12.348 1.00 83.75 96 LEU A C 1
ATOM 739 O O . LEU A 1 96 ? 5.227 6.134 12.608 1.00 83.75 96 LEU A O 1
ATOM 743 N N . GLU A 1 97 ? 2.987 6.296 12.551 1.00 76.94 97 GLU A N 1
ATOM 744 C CA . GLU A 1 97 ? 2.879 7.676 13.064 1.00 76.94 97 GLU A CA 1
ATOM 745 C C . GLU A 1 97 ? 3.730 7.943 14.325 1.00 76.94 97 GLU A C 1
ATOM 747 O O . GLU A 1 97 ? 4.281 9.029 14.487 1.00 76.94 97 GLU A O 1
ATOM 752 N N . HIS A 1 98 ? 3.911 6.938 15.188 1.00 74.50 98 HIS A N 1
ATOM 753 C CA . HIS A 1 98 ? 4.679 7.048 16.435 1.00 74.50 98 HIS A CA 1
ATOM 754 C C . HIS A 1 98 ? 6.196 6.837 16.266 1.00 74.50 98 HIS A C 1
ATOM 756 O O . HIS A 1 98 ? 6.922 6.776 17.256 1.00 74.50 98 HIS A O 1
ATOM 762 N N . GLY A 1 99 ? 6.690 6.717 15.030 1.00 71.69 99 GLY A N 1
ATOM 763 C CA . GLY A 1 99 ? 8.111 6.522 14.732 1.00 71.69 99 GLY A CA 1
ATOM 764 C C . GLY A 1 99 ? 8.606 5.083 14.897 1.00 71.69 99 GLY A C 1
ATOM 765 O O . GLY A 1 99 ? 9.798 4.828 14.732 1.00 71.69 99 GLY A O 1
ATOM 766 N N . GLU A 1 100 ? 7.717 4.135 15.196 1.00 77.75 100 GLU A N 1
ATOM 767 C CA . GLU A 1 100 ? 8.051 2.713 15.207 1.00 77.75 100 GLU A CA 1
ATOM 768 C C . GLU A 1 100 ? 8.321 2.233 13.779 1.00 77.75 100 GLU A C 1
ATOM 770 O O . GLU A 1 100 ? 7.494 2.429 12.884 1.00 77.75 100 GLU A O 1
ATOM 775 N N . CYS A 1 101 ? 9.493 1.623 13.578 1.00 79.31 101 CYS A N 1
ATOM 776 C CA . CYS A 1 101 ? 9.907 1.041 12.308 1.00 79.31 101 CYS A CA 1
ATOM 777 C C . CYS A 1 101 ? 9.929 -0.484 12.415 1.00 79.31 101 CYS A C 1
ATOM 779 O O . CYS A 1 101 ? 10.597 -1.045 13.287 1.00 79.31 101 CYS A O 1
ATOM 781 N N . VAL A 1 102 ? 9.216 -1.149 11.512 1.00 81.12 102 VAL A N 1
ATOM 782 C CA . VAL A 1 102 ? 9.054 -2.602 11.501 1.00 81.12 102 VAL A CA 1
ATOM 783 C C . VAL A 1 102 ? 9.539 -3.151 10.172 1.00 81.12 102 VAL A C 1
ATOM 785 O O . VAL A 1 102 ? 9.020 -2.792 9.116 1.00 81.12 102 VAL A O 1
ATOM 788 N N . GLY A 1 103 ? 10.525 -4.043 10.226 1.00 80.75 103 GLY A N 1
ATOM 789 C CA . GLY A 1 103 ? 10.963 -4.810 9.067 1.00 80.75 103 GLY A CA 1
ATOM 790 C C . GLY A 1 103 ? 10.024 -5.982 8.795 1.00 80.75 103 GLY A C 1
ATOM 791 O O . GLY A 1 103 ? 9.655 -6.725 9.705 1.00 80.75 103 GLY A O 1
ATOM 792 N N . VAL A 1 104 ? 9.671 -6.171 7.531 1.00 79.88 104 VAL A N 1
ATOM 793 C CA . VAL A 1 104 ? 8.842 -7.275 7.059 1.00 79.88 104 VAL A CA 1
ATOM 794 C C . VAL A 1 104 ? 9.702 -8.207 6.214 1.00 79.88 104 VAL A C 1
ATOM 796 O O . VAL A 1 104 ? 10.350 -7.778 5.259 1.00 79.88 104 VAL A O 1
ATOM 799 N N . GLU A 1 105 ? 9.719 -9.487 6.589 1.00 75.38 105 GLU A N 1
ATOM 800 C CA . GLU A 1 105 ? 10.379 -10.549 5.818 1.00 75.38 105 GLU A CA 1
ATOM 801 C C . GLU A 1 105 ? 9.825 -10.646 4.3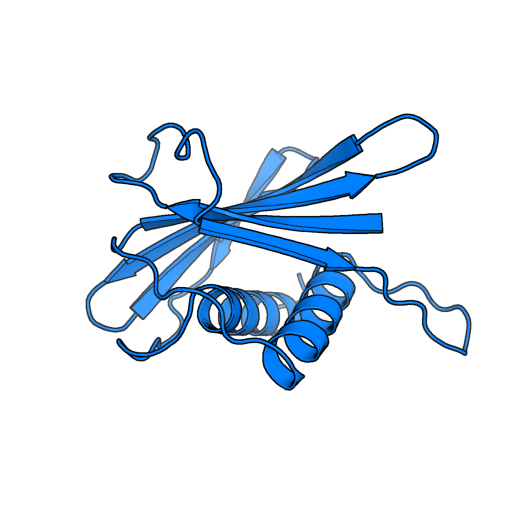96 1.00 75.38 105 GLU A C 1
ATOM 803 O O . GLU A 1 105 ? 8.638 -10.416 4.178 1.00 75.38 105 GLU A O 1
ATOM 808 N N . SER A 1 106 ? 10.667 -11.070 3.451 1.00 81.19 106 SER A N 1
ATOM 809 C CA . SER A 1 106 ? 10.326 -10.984 2.035 1.00 81.19 106 SER A CA 1
ATOM 810 C C . SER A 1 106 ? 9.052 -11.743 1.652 1.00 81.19 106 SER A C 1
ATOM 812 O O . SER A 1 106 ? 8.942 -12.941 1.933 1.00 81.19 106 SER A O 1
ATOM 814 N N . VAL A 1 107 ? 8.161 -11.087 0.915 1.00 84.94 107 VAL A N 1
ATOM 815 C CA . VAL A 1 107 ? 7.025 -11.710 0.219 1.00 84.94 107 VAL A CA 1
ATOM 816 C C . VAL A 1 107 ? 7.438 -12.062 -1.200 1.00 84.94 107 VAL A C 1
ATOM 818 O O . VAL A 1 107 ? 8.228 -11.345 -1.807 1.00 84.94 107 VAL A O 1
ATOM 821 N N . HIS A 1 108 ? 6.946 -13.178 -1.730 1.00 87.31 108 HIS A N 1
ATOM 822 C CA . HIS A 1 108 ? 7.138 -13.492 -3.142 1.00 87.31 108 HIS A CA 1
ATOM 823 C C . HIS A 1 108 ? 6.218 -12.618 -3.991 1.00 87.31 108 HIS A C 1
ATOM 825 O O . HIS A 1 108 ? 5.034 -12.536 -3.687 1.00 87.31 108 HIS A O 1
ATOM 831 N N . VAL A 1 109 ? 6.775 -12.000 -5.027 1.00 84.94 109 VAL A N 1
ATOM 832 C CA . VAL A 1 109 ? 6.059 -11.108 -5.941 1.00 84.94 109 VAL A CA 1
ATOM 833 C C . VAL A 1 109 ? 6.321 -11.566 -7.365 1.00 84.94 109 VAL A C 1
ATOM 835 O O . VAL A 1 109 ? 7.473 -11.861 -7.709 1.00 84.94 109 VAL A O 1
ATOM 838 N N . ASP A 1 110 ? 5.260 -11.637 -8.163 1.00 87.50 110 ASP A N 1
ATOM 839 C CA . ASP A 1 110 ? 5.361 -11.921 -9.590 1.00 87.50 110 ASP A CA 1
ATOM 840 C C . ASP A 1 110 ? 5.827 -10.657 -10.342 1.00 87.50 110 ASP A C 1
ATOM 842 O O . ASP A 1 110 ? 5.391 -9.559 -9.996 1.00 87.50 110 ASP A O 1
ATOM 846 N N . PRO A 1 111 ? 6.716 -10.754 -11.348 1.00 82.69 111 PRO A N 1
ATOM 847 C CA . PRO A 1 111 ? 7.104 -9.605 -12.171 1.00 82.69 111 PRO A CA 1
ATOM 848 C C . PRO A 1 111 ? 5.931 -8.851 -12.813 1.00 82.69 111 PRO A C 1
ATOM 850 O O . PRO A 1 111 ? 6.065 -7.659 -13.085 1.00 82.69 111 PRO A O 1
ATOM 853 N N . ASP A 1 112 ? 4.809 -9.535 -13.049 1.00 88.06 112 ASP A N 1
ATOM 854 C CA . ASP A 1 112 ? 3.602 -8.951 -13.631 1.00 88.06 112 ASP A CA 1
ATOM 855 C C . ASP A 1 112 ? 2.630 -8.399 -12.566 1.00 88.06 112 ASP A C 1
ATOM 857 O O . ASP A 1 112 ? 1.614 -7.796 -12.924 1.00 88.06 112 ASP A O 1
ATOM 861 N N . ASP A 1 113 ? 2.921 -8.568 -11.266 1.00 91.44 113 ASP A N 1
ATOM 862 C CA . ASP A 1 113 ? 2.096 -8.008 -10.192 1.00 91.44 113 ASP A CA 1
ATOM 863 C C . ASP A 1 113 ? 2.115 -6.474 -10.258 1.00 91.44 113 ASP A C 1
ATOM 865 O O . ASP A 1 113 ? 3.163 -5.819 -10.267 1.00 91.44 113 ASP A O 1
ATOM 869 N N . ASP A 1 114 ? 0.925 -5.876 -10.257 1.00 93.38 114 ASP A N 1
ATOM 870 C CA . ASP A 1 114 ? 0.796 -4.428 -10.226 1.00 93.38 114 ASP A CA 1
ATOM 871 C C . ASP A 1 114 ? 1.064 -3.835 -8.833 1.00 93.38 114 ASP A C 1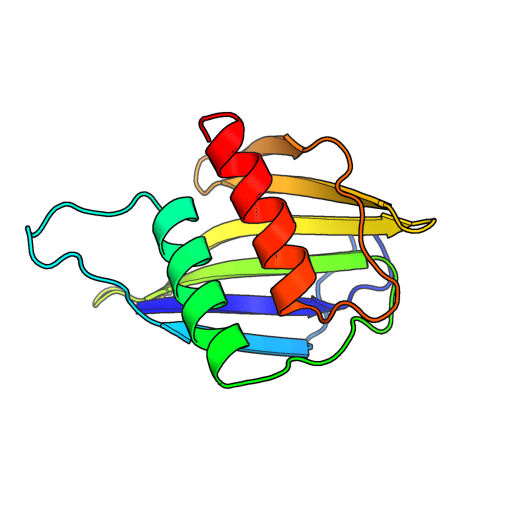
ATOM 873 O O . ASP A 1 114 ? 1.093 -4.530 -7.810 1.00 93.38 114 ASP A O 1
ATOM 877 N N . ALA A 1 115 ? 1.268 -2.517 -8.777 1.00 92.69 115 ALA A N 1
ATOM 878 C CA . ALA A 1 115 ? 1.665 -1.841 -7.549 1.00 92.69 115 ALA A CA 1
ATOM 879 C C . ALA A 1 115 ? 0.694 -2.104 -6.382 1.00 92.69 115 ALA A C 1
ATOM 881 O O . ALA A 1 115 ? 1.129 -2.411 -5.270 1.00 92.69 115 ALA A O 1
ATOM 882 N N . ALA A 1 116 ? -0.619 -2.028 -6.614 1.00 94.81 116 ALA A N 1
ATOM 883 C CA . ALA A 1 116 ? -1.616 -2.293 -5.579 1.00 94.81 116 ALA A CA 1
ATOM 884 C C . ALA A 1 116 ? -1.625 -3.762 -5.126 1.00 94.81 116 ALA A C 1
ATOM 886 O O . ALA A 1 116 ? -1.804 -4.018 -3.930 1.00 94.81 116 ALA A O 1
ATOM 887 N N . THR A 1 117 ? -1.386 -4.714 -6.031 1.00 95.31 117 THR A N 1
ATOM 888 C CA . THR A 1 117 ? -1.270 -6.144 -5.711 1.00 95.31 117 THR A CA 1
ATOM 889 C C . THR A 1 117 ? -0.096 -6.398 -4.778 1.00 95.31 117 THR A C 1
ATOM 891 O O . THR A 1 117 ? -0.275 -7.020 -3.726 1.00 95.31 117 THR A O 1
ATOM 894 N N . ILE A 1 118 ? 1.077 -5.843 -5.089 1.00 93.25 118 ILE A N 1
ATOM 895 C CA . ILE A 1 118 ? 2.270 -5.999 -4.250 1.00 93.25 118 ILE A CA 1
ATOM 896 C C . ILE A 1 118 ? 2.022 -5.431 -2.848 1.00 93.25 118 ILE A C 1
ATOM 898 O O . ILE A 1 118 ? 2.297 -6.086 -1.838 1.00 93.25 118 ILE A O 1
ATOM 902 N N . VAL A 1 119 ? 1.452 -4.224 -2.765 1.00 94.12 119 VAL A N 1
ATOM 903 C CA . VAL A 1 119 ? 1.138 -3.596 -1.474 1.00 94.12 119 VAL A CA 1
ATOM 904 C C . VAL A 1 119 ? 0.131 -4.433 -0.687 1.00 94.12 119 VAL A C 1
ATOM 906 O O . VAL A 1 119 ? 0.313 -4.631 0.516 1.00 94.12 119 VAL A O 1
ATOM 909 N N . LEU A 1 120 ? -0.901 -4.975 -1.339 1.00 95.19 120 LEU A N 1
ATOM 910 C CA . LEU A 1 120 ? -1.890 -5.827 -0.681 1.00 95.19 120 LEU A CA 1
ATOM 911 C C . LEU A 1 120 ? -1.254 -7.090 -0.087 1.00 95.19 120 LEU A C 1
ATOM 913 O O . LEU A 1 120 ? -1.571 -7.454 1.048 1.00 95.19 120 LEU A O 1
ATOM 917 N N . GLN A 1 121 ? -0.361 -7.757 -0.821 1.00 93.25 121 GLN A N 1
ATOM 918 C CA . GLN A 1 121 ? 0.328 -8.954 -0.333 1.00 93.25 121 GLN A CA 1
ATOM 919 C C . GLN A 1 121 ? 1.157 -8.651 0.931 1.00 93.25 121 GLN A C 1
ATOM 921 O O . GLN A 1 121 ? 1.096 -9.399 1.911 1.00 93.25 121 GLN A O 1
ATOM 926 N N . ILE A 1 122 ? 1.858 -7.513 0.954 1.00 91.62 122 ILE A N 1
ATOM 927 C CA . ILE A 1 122 ? 2.648 -7.057 2.109 1.00 91.62 122 ILE A CA 1
ATOM 928 C C . ILE A 1 122 ? 1.750 -6.738 3.306 1.00 91.62 122 ILE A C 1
ATOM 930 O O . ILE A 1 122 ? 2.010 -7.190 4.423 1.00 91.62 122 ILE A O 1
ATOM 934 N N . VAL A 1 123 ? 0.656 -6.006 3.084 1.00 92.62 123 VAL A N 1
ATOM 935 C CA . VAL A 1 123 ? -0.311 -5.671 4.140 1.00 92.62 123 VAL A CA 1
ATOM 936 C C . VAL A 1 123 ? -0.932 -6.937 4.735 1.00 92.62 123 VAL A C 1
ATOM 938 O O . VAL A 1 123 ? -1.046 -7.049 5.955 1.00 92.62 123 VAL A O 1
ATOM 941 N N . LYS A 1 124 ? -1.271 -7.935 3.911 1.00 93.19 124 LYS A N 1
ATOM 942 C CA . LYS A 1 124 ? -1.771 -9.234 4.391 1.00 93.19 124 LYS A CA 1
ATOM 943 C C . LYS A 1 124 ? -0.753 -9.957 5.270 1.00 93.19 124 LYS A C 1
ATOM 945 O O . LYS A 1 124 ? -1.134 -10.529 6.291 1.00 93.19 124 LYS A O 1
ATOM 950 N N . GLN A 1 125 ? 0.527 -9.912 4.913 1.00 90.38 125 GLN A N 1
ATOM 951 C CA . GLN A 1 125 ? 1.579 -10.528 5.719 1.00 90.38 125 GLN A CA 1
ATOM 952 C C . GLN A 1 125 ? 1.781 -9.807 7.060 1.00 90.38 125 GLN A C 1
ATOM 954 O O . GLN A 1 125 ? 1.984 -10.468 8.079 1.00 90.38 125 GLN A O 1
ATOM 959 N N . LEU A 1 126 ? 1.694 -8.474 7.081 1.00 87.25 126 LEU A N 1
ATOM 960 C CA . LEU A 1 126 ? 1.750 -7.681 8.312 1.00 87.25 126 LEU A CA 1
ATOM 961 C C . LEU A 1 126 ? 0.613 -8.049 9.273 1.00 87.25 126 LEU A C 1
ATOM 963 O O . LEU A 1 126 ? 0.878 -8.377 10.429 1.00 87.25 126 LEU A O 1
ATOM 967 N N . ILE A 1 127 ? -0.625 -8.103 8.768 1.00 90.06 127 ILE A N 1
ATOM 968 C CA . ILE A 1 127 ? -1.802 -8.510 9.552 1.00 90.06 127 ILE A CA 1
ATOM 969 C C . ILE A 1 127 ? -1.621 -9.930 10.101 1.00 90.06 127 ILE A C 1
ATOM 971 O O . ILE A 1 127 ? -1.872 -10.182 11.278 1.00 90.06 127 ILE A O 1
ATOM 975 N N . ALA A 1 128 ? -1.143 -10.869 9.276 1.00 88.75 128 ALA A N 1
ATOM 976 C CA . ALA A 1 128 ? -0.907 -12.252 9.701 1.00 88.75 128 ALA A CA 1
ATOM 977 C C . ALA A 1 128 ? 0.144 -12.368 10.821 1.00 88.75 128 ALA A C 1
ATOM 979 O O . ALA A 1 128 ? 0.121 -13.328 11.592 1.00 88.75 128 ALA A O 1
ATOM 980 N N . LYS A 1 129 ? 1.049 -11.389 10.928 1.00 84.25 129 LYS A N 1
ATOM 981 C CA . LYS A 1 129 ? 2.060 -11.282 11.988 1.00 84.25 129 LYS A CA 1
ATOM 982 C C . LYS A 1 129 ? 1.573 -10.517 13.227 1.00 84.25 129 LYS A C 1
ATOM 984 O O . LYS A 1 129 ? 2.333 -10.406 14.185 1.00 84.25 129 LYS A O 1
ATOM 989 N N . GLY A 1 130 ? 0.325 -10.044 13.235 1.00 81.06 130 GLY A N 1
ATOM 990 C CA . GLY A 1 130 ? -0.293 -9.360 14.374 1.00 81.06 130 GLY A CA 1
ATOM 991 C C . GLY A 1 130 ? 0.023 -7.868 14.473 1.00 81.06 130 GLY A C 1
ATOM 992 O O . GLY A 1 130 ? -0.083 -7.318 15.569 1.00 81.06 130 GLY A O 1
ATOM 993 N N . TRP A 1 131 ? 0.419 -7.241 13.361 1.00 70.44 131 TRP A N 1
ATOM 994 C CA . TRP A 1 131 ? 0.592 -5.789 13.251 1.00 70.44 131 TRP A CA 1
ATOM 995 C C . TRP A 1 131 ? -0.703 -5.090 12.827 1.00 70.44 131 TRP A C 1
ATOM 997 O O . TRP A 1 131 ? -1.504 -5.702 12.079 1.00 70.44 131 TRP A O 1
#

Sequence (131 aa):
MLTIAIYDRDDLGGNPSHEPLCEVEGCVVRHDGQRLSLLEEVCKVLEMCLDKYSTPTPPTDCFTVLIKRSRRSGTELVARIDLVARNGRTNASVLLEHGECVGVESVHVDPDDDAATIVLQIVKQLIAKGW

Radius of gyration: 14.03 Å; chains: 1; bounding box: 39×32×30 Å

Organism: NCBI:txid1701573